Protein AF-A0A2A2RDI1-F1 (afdb_monomer_lite)

Structure (mmCIF, N/CA/C/O backbone):
data_AF-A0A2A2RDI1-F1
#
_entry.id   AF-A0A2A2RDI1-F1
#
loop_
_atom_site.group_PDB
_atom_site.id
_atom_site.type_symbol
_atom_site.label_atom_id
_atom_site.label_alt_id
_atom_site.label_comp_id
_atom_site.label_asym_id
_atom_site.label_entity_id
_atom_site.label_seq_id
_atom_site.pdbx_PDB_ins_code
_atom_site.Cartn_x
_atom_site.Cartn_y
_atom_site.Cartn_z
_atom_site.occupancy
_atom_site.B_iso_or_equiv
_atom_site.auth_seq_id
_atom_site.auth_comp_id
_atom_site.auth_asym_id
_atom_site.auth_atom_id
_atom_site.pdbx_PDB_model_num
ATOM 1 N N . MET A 1 1 ? -6.981 -29.129 12.920 1.00 39.50 1 MET A N 1
ATOM 2 C CA . MET A 1 1 ? -6.280 -27.834 13.033 1.00 39.50 1 MET A CA 1
ATOM 3 C C . MET A 1 1 ? -7.310 -26.750 12.745 1.00 39.50 1 MET A C 1
ATOM 5 O O . MET A 1 1 ? -7.801 -26.690 11.628 1.00 39.50 1 MET A O 1
ATOM 9 N N . LYS A 1 2 ? -7.787 -26.026 13.765 1.00 34.78 2 LYS A N 1
ATOM 10 C CA . LYS A 1 2 ? -8.790 -24.966 13.577 1.00 34.78 2 LYS A CA 1
ATOM 11 C C . LYS A 1 2 ? -8.033 -23.696 13.191 1.00 34.78 2 LYS A C 1
ATOM 13 O O . LYS A 1 2 ? -7.279 -23.192 14.014 1.00 34.78 2 LYS A O 1
ATOM 18 N N . PHE A 1 3 ? -8.190 -23.223 11.958 1.00 41.62 3 PHE A N 1
ATOM 19 C CA . PHE A 1 3 ? -7.734 -21.889 11.576 1.00 41.62 3 PHE A CA 1
ATOM 20 C C . PHE A 1 3 ? -8.636 -20.877 12.288 1.00 41.62 3 PHE A C 1
ATOM 22 O O . PHE A 1 3 ? -9.758 -20.625 11.859 1.00 41.62 3 PHE A O 1
ATOM 29 N N . THR A 1 4 ? -8.183 -20.323 13.409 1.00 50.72 4 THR A N 1
ATOM 30 C CA . THR A 1 4 ? -8.629 -18.985 13.803 1.00 50.72 4 THR A CA 1
ATOM 31 C C . THR A 1 4 ? -8.219 -18.045 12.671 1.00 50.72 4 THR A C 1
ATOM 33 O O . THR A 1 4 ? -7.062 -18.116 12.246 1.00 50.72 4 THR A O 1
ATOM 36 N N . PRO A 1 5 ? -9.109 -17.195 12.129 1.00 56.25 5 PRO A N 1
ATOM 37 C CA . PRO A 1 5 ? -8.664 -16.214 11.156 1.00 56.25 5 PRO A CA 1
ATOM 38 C C . PRO A 1 5 ? -7.673 -15.308 11.888 1.00 56.25 5 PRO A C 1
ATOM 40 O O . PRO A 1 5 ? -8.031 -14.640 12.853 1.00 56.25 5 PRO A O 1
ATOM 43 N N . ALA A 1 6 ? -6.400 -15.355 11.499 1.00 75.69 6 ALA A N 1
ATOM 44 C CA . ALA A 1 6 ? -5.343 -14.624 12.196 1.00 75.69 6 ALA A CA 1
ATOM 45 C C . ALA A 1 6 ? -5.530 -13.090 12.112 1.00 75.69 6 ALA A C 1
ATOM 47 O O . ALA A 1 6 ? -4.921 -12.353 12.884 1.00 75.69 6 ALA A O 1
ATOM 48 N N . PHE A 1 7 ? -6.414 -12.627 11.220 1.00 84.50 7 PHE A N 1
ATOM 49 C CA . PHE A 1 7 ? -6.669 -11.229 10.885 1.00 84.50 7 PHE A CA 1
ATOM 50 C C . PHE A 1 7 ? -8.167 -11.005 10.684 1.00 84.50 7 PHE A C 1
ATOM 52 O O . PHE A 1 7 ? -8.851 -11.896 10.169 1.00 84.50 7 PHE A O 1
ATOM 59 N N . ASP A 1 8 ? -8.656 -9.824 11.046 1.00 92.69 8 ASP A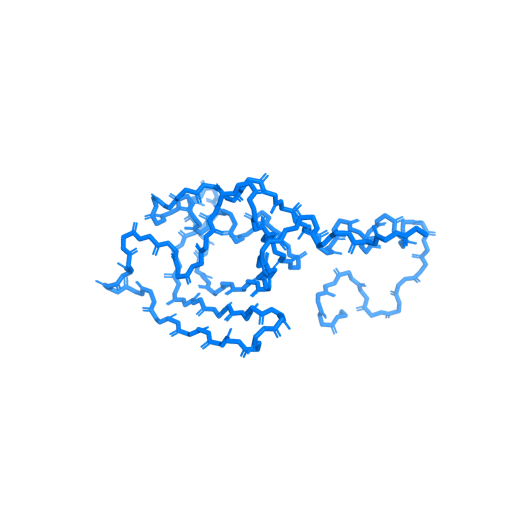 N 1
ATOM 60 C CA . ASP A 1 8 ? -10.063 -9.426 10.969 1.00 92.69 8 ASP A CA 1
ATOM 61 C C . ASP A 1 8 ? -10.444 -9.044 9.533 1.00 92.69 8 ASP A C 1
ATOM 63 O O . ASP A 1 8 ? -11.463 -9.519 9.035 1.00 92.69 8 ASP A O 1
ATOM 67 N N . GLU A 1 9 ? -9.567 -8.336 8.817 1.00 95.38 9 GLU A N 1
ATOM 68 C CA . GLU A 1 9 ? -9.807 -7.844 7.450 1.00 95.38 9 GLU A CA 1
ATOM 69 C C . GLU A 1 9 ? -8.591 -8.071 6.535 1.00 95.38 9 GLU A C 1
ATOM 71 O O . GLU A 1 9 ? -7.441 -8.041 6.988 1.00 95.38 9 GLU A O 1
ATOM 76 N N . VAL A 1 10 ? -8.835 -8.291 5.240 1.00 97.12 10 VAL A N 1
ATOM 77 C CA . VAL A 1 10 ? -7.782 -8.395 4.212 1.00 97.12 10 VAL A CA 1
ATOM 78 C C . VAL A 1 10 ? -8.129 -7.471 3.056 1.00 97.12 10 VAL A C 1
ATOM 80 O O . VAL A 1 10 ? -9.141 -7.677 2.392 1.00 97.12 10 VAL A O 1
ATOM 83 N N . TRP A 1 11 ? -7.282 -6.477 2.808 1.00 98.31 11 TRP A N 1
ATOM 84 C CA . TRP A 1 11 ? -7.530 -5.425 1.829 1.00 98.31 11 TRP A CA 1
ATOM 85 C C . TRP A 1 11 ? -6.614 -5.551 0.627 1.00 98.31 11 TRP A C 1
ATOM 87 O O . TRP A 1 11 ? -5.399 -5.500 0.788 1.00 98.31 11 TRP A O 1
ATOM 97 N N . LEU A 1 12 ? -7.194 -5.669 -0.566 1.00 98.44 12 LEU A N 1
ATOM 98 C CA . LEU A 1 12 ? -6.483 -5.453 -1.825 1.00 98.44 12 LEU A CA 1
ATOM 99 C C . LEU A 1 12 ? -6.531 -3.972 -2.122 1.00 98.44 12 LEU A C 1
ATOM 101 O O . LEU A 1 12 ? -7.622 -3.404 -2.152 1.00 98.44 12 LEU A O 1
ATOM 105 N N . VAL A 1 13 ? -5.371 -3.370 -2.322 1.00 98.62 13 VAL A N 1
ATOM 106 C CA . VAL A 1 13 ? -5.231 -1.929 -2.459 1.00 98.62 13 VAL A CA 1
ATOM 107 C C . VAL A 1 13 ? -4.425 -1.607 -3.702 1.00 98.62 13 VAL A C 1
ATOM 109 O O . VAL A 1 13 ? -3.387 -2.217 -3.946 1.00 98.62 13 VAL A O 1
ATOM 112 N N . ASP A 1 14 ? -4.918 -0.629 -4.451 1.00 98.12 14 ASP A N 1
ATOM 113 C CA . ASP A 1 14 ? -4.292 -0.107 -5.653 1.00 98.12 14 ASP A CA 1
ATOM 114 C C . ASP A 1 14 ? -4.467 1.418 -5.703 1.00 98.12 14 ASP A C 1
ATOM 116 O O . ASP A 1 14 ? -5.541 1.945 -5.383 1.00 98.12 14 ASP A O 1
ATOM 120 N N . PHE A 1 15 ? -3.398 2.126 -6.059 1.00 97.81 15 PHE A N 1
ATOM 121 C CA . PHE A 1 15 ? -3.385 3.580 -6.205 1.00 97.81 15 PHE A CA 1
ATOM 122 C C . PHE A 1 15 ? -2.958 3.954 -7.615 1.00 97.81 15 PHE A C 1
ATOM 124 O O . PHE A 1 15 ? -2.011 3.390 -8.149 1.00 97.81 15 PHE A O 1
ATOM 131 N N . GLU A 1 16 ? -3.551 5.022 -8.136 1.00 97.06 16 GLU A N 1
ATOM 132 C CA . GLU A 1 16 ? -3.017 5.716 -9.306 1.00 97.06 16 GLU A CA 1
ATOM 133 C C . GLU A 1 16 ? -2.403 7.038 -8.872 1.00 97.06 16 GLU A C 1
ATOM 135 O O . GLU A 1 16 ? -2.967 7.761 -8.043 1.00 97.06 16 GLU A O 1
ATOM 140 N N . PHE A 1 17 ? -1.241 7.373 -9.426 1.00 96.06 17 PHE A N 1
ATOM 141 C CA . PHE A 1 17 ? -0.469 8.539 -9.013 1.00 96.06 17 PHE A CA 1
ATOM 142 C C . PHE A 1 17 ? 0.461 9.038 -10.120 1.00 96.06 17 PHE A C 1
ATOM 144 O O . PHE A 1 17 ? 0.834 8.309 -11.036 1.00 96.06 17 PHE A O 1
ATOM 151 N N . HIS A 1 18 ? 0.896 10.290 -9.994 1.00 94.81 18 HIS A N 1
ATOM 152 C CA . HIS A 1 18 ? 2.036 10.806 -10.751 1.00 94.81 18 HIS A CA 1
ATOM 153 C C . HIS A 1 18 ? 3.299 10.716 -9.895 1.00 94.81 18 HIS A C 1
ATOM 155 O O . HIS A 1 18 ? 3.251 11.013 -8.703 1.00 94.81 18 HIS A O 1
ATOM 161 N N . SER A 1 19 ? 4.441 10.359 -10.484 1.00 92.06 19 SER A N 1
ATOM 162 C CA . SER A 1 19 ? 5.726 10.359 -9.777 1.00 92.06 19 SER A CA 1
ATOM 163 C C . SER A 1 19 ? 6.794 11.059 -10.604 1.00 92.06 19 SER A C 1
ATOM 165 O O . SER A 1 19 ? 7.163 10.596 -11.683 1.00 92.06 19 SER A O 1
ATOM 167 N N . THR A 1 20 ? 7.325 12.156 -10.072 1.00 91.38 20 THR A N 1
ATOM 168 C CA . THR A 1 20 ? 8.549 12.778 -10.591 1.00 91.38 20 THR A CA 1
ATOM 169 C C . THR A 1 20 ? 9.758 12.020 -10.029 1.00 91.38 20 THR A C 1
ATOM 171 O O . THR A 1 20 ? 9.712 11.604 -8.868 1.00 91.38 20 THR A O 1
ATOM 174 N N . PRO A 1 21 ? 10.841 11.801 -10.800 1.00 90.44 21 PRO A N 1
ATOM 175 C CA . PRO A 1 21 ? 12.017 11.091 -10.300 1.00 90.44 21 PRO A CA 1
ATOM 176 C C . PRO A 1 21 ? 12.576 11.709 -9.012 1.00 90.44 21 PRO A C 1
ATOM 178 O O . PRO A 1 21 ? 12.882 12.897 -8.978 1.00 90.44 21 PRO A O 1
ATOM 181 N N . GLY A 1 22 ? 12.727 10.889 -7.969 1.00 88.50 22 GLY A N 1
ATOM 182 C CA . GLY A 1 22 ? 13.265 11.303 -6.667 1.00 88.50 22 GLY A CA 1
ATOM 183 C C . GLY A 1 22 ? 12.255 11.949 -5.713 1.00 88.50 22 GLY A C 1
ATOM 184 O O . GLY A 1 22 ? 12.566 12.098 -4.534 1.00 88.50 22 GLY A O 1
ATOM 185 N N . GLU A 1 23 ? 11.050 12.271 -6.181 1.00 91.00 23 GLU A N 1
ATOM 186 C CA . GLU A 1 23 ? 9.997 12.884 -5.372 1.00 91.00 23 GLU A CA 1
ATOM 187 C C . GLU A 1 23 ? 9.015 11.842 -4.826 1.00 91.00 23 GLU A C 1
ATOM 189 O O . GLU A 1 23 ? 8.917 10.716 -5.322 1.00 91.00 23 GLU A O 1
ATOM 194 N N . ARG A 1 24 ? 8.250 12.226 -3.797 1.00 90.88 24 ARG A N 1
ATOM 195 C CA . ARG A 1 24 ? 7.094 11.427 -3.364 1.00 90.88 24 ARG A CA 1
ATOM 196 C C . ARG A 1 24 ? 6.026 11.417 -4.465 1.00 90.88 24 ARG A C 1
ATOM 198 O O . ARG A 1 24 ? 5.887 12.419 -5.172 1.00 90.88 24 ARG A O 1
ATOM 205 N N . PRO A 1 25 ? 5.247 10.330 -4.596 1.00 95.38 25 PRO A N 1
ATOM 206 C CA . PRO A 1 25 ? 4.147 10.304 -5.547 1.00 95.38 25 PRO A CA 1
ATOM 207 C C . PRO A 1 25 ? 3.093 11.354 -5.178 1.00 95.38 25 PRO A C 1
ATOM 209 O O . PRO A 1 25 ? 2.917 11.682 -4.006 1.00 95.38 25 PRO A O 1
ATOM 212 N N . ALA A 1 26 ? 2.378 11.853 -6.181 1.00 95.44 26 ALA A N 1
ATOM 213 C CA . ALA A 1 26 ? 1.174 12.660 -6.041 1.00 95.44 26 ALA A CA 1
ATOM 214 C C . ALA A 1 26 ? -0.049 11.766 -6.329 1.00 95.44 26 ALA A C 1
ATOM 216 O O . ALA A 1 26 ? -0.348 11.525 -7.507 1.00 95.44 26 ALA A O 1
ATOM 217 N N . PRO A 1 27 ? -0.728 11.230 -5.293 1.00 96.56 27 PRO A N 1
ATOM 218 C CA . PRO A 1 27 ? -1.829 10.287 -5.472 1.00 96.56 27 PRO A CA 1
ATOM 219 C C . PRO A 1 27 ? -3.049 10.944 -6.116 1.00 96.56 27 PRO A C 1
ATOM 221 O O . PRO A 1 27 ? -3.475 12.022 -5.710 1.00 96.56 27 PRO A O 1
ATOM 224 N N . LEU A 1 28 ? -3.628 10.275 -7.109 1.00 96.75 28 LEU A N 1
ATOM 225 C CA . LEU A 1 28 ? -4.817 10.718 -7.836 1.00 96.75 28 LEU A CA 1
ATOM 226 C C . LEU A 1 28 ? -6.065 10.001 -7.356 1.00 96.75 28 LEU A C 1
ATOM 228 O O . LEU A 1 28 ? -7.086 10.640 -7.104 1.00 96.75 28 LEU A O 1
ATOM 232 N N . CYS A 1 29 ? -5.997 8.679 -7.234 1.00 97.06 29 CYS A N 1
ATOM 233 C CA . CYS A 1 29 ? -7.111 7.875 -6.769 1.00 97.06 29 CYS A CA 1
ATOM 234 C C . CYS A 1 29 ? -6.639 6.600 -6.069 1.00 97.06 29 CYS A C 1
ATOM 236 O O . CYS A 1 29 ? -5.470 6.225 -6.126 1.00 97.06 29 CYS A O 1
ATOM 238 N N . LEU A 1 30 ? -7.583 5.980 -5.372 1.00 97.81 30 LEU A N 1
ATOM 239 C CA . LEU A 1 30 ? -7.422 4.753 -4.611 1.00 97.81 30 LEU A CA 1
ATOM 240 C C . LEU A 1 30 ? -8.623 3.855 -4.868 1.00 97.81 30 LEU A C 1
ATOM 242 O O . LEU A 1 30 ? -9.772 4.297 -4.741 1.00 97.81 30 LEU A O 1
ATOM 246 N N . VAL A 1 31 ? -8.358 2.583 -5.131 1.00 98.25 31 VAL A N 1
ATOM 247 C CA . VAL A 1 31 ? -9.359 1.521 -5.102 1.00 98.25 31 VAL A CA 1
ATOM 248 C C . VAL A 1 31 ? -8.931 0.489 -4.069 1.00 98.25 31 VAL A C 1
ATOM 250 O O . VAL A 1 31 ? -7.787 0.045 -4.056 1.00 98.25 31 VAL A O 1
ATOM 253 N N . ALA A 1 32 ? -9.853 0.115 -3.184 1.00 98.31 32 ALA A N 1
ATOM 254 C CA . ALA A 1 32 ? -9.587 -0.886 -2.164 1.00 98.31 32 ALA A CA 1
ATOM 255 C C . ALA A 1 32 ? -10.764 -1.853 -2.008 1.00 98.31 32 ALA A C 1
ATOM 257 O O . ALA A 1 32 ? -11.916 -1.422 -1.944 1.00 98.31 32 ALA A O 1
ATOM 258 N N . VAL A 1 33 ? -10.480 -3.152 -1.926 1.00 98.56 33 VAL A N 1
ATOM 259 C CA . VAL A 1 33 ? -11.482 -4.209 -1.720 1.00 98.56 33 VAL A CA 1
ATOM 260 C C . VAL A 1 33 ? -11.135 -5.006 -0.475 1.00 98.56 33 VAL A C 1
ATOM 262 O O . VAL A 1 33 ? -10.041 -5.557 -0.386 1.00 98.56 33 VAL A O 1
ATOM 265 N N . GLU A 1 34 ? -12.072 -5.116 0.462 1.00 97.94 34 GLU A N 1
ATOM 266 C CA . GLU A 1 34 ? -11.962 -6.055 1.577 1.00 97.94 34 GLU A CA 1
ATOM 267 C C . GLU A 1 34 ? -12.458 -7.432 1.124 1.00 97.94 34 GLU A C 1
ATOM 269 O O . GLU A 1 34 ? -13.611 -7.581 0.724 1.00 97.94 34 GLU A O 1
ATOM 274 N N . LEU A 1 35 ? -11.590 -8.444 1.152 1.00 96.06 35 LEU A N 1
ATOM 275 C CA . LEU A 1 35 ? -11.862 -9.744 0.533 1.00 96.06 35 LEU A CA 1
ATOM 276 C C . LEU A 1 35 ? -13.005 -10.532 1.170 1.00 96.06 35 LEU A C 1
ATOM 278 O O . LEU A 1 35 ? -13.635 -11.330 0.484 1.00 96.06 35 LEU A O 1
ATOM 282 N N . LYS A 1 36 ? -13.230 -10.400 2.480 1.00 92.50 36 LYS A N 1
ATOM 283 C CA . LYS A 1 36 ? -14.192 -11.258 3.187 1.00 92.50 36 LYS A CA 1
ATOM 284 C C . LYS A 1 36 ? -15.623 -10.765 3.029 1.00 92.50 36 LYS A C 1
ATOM 286 O O . LYS A 1 36 ? -16.545 -11.565 2.928 1.00 92.50 36 LYS A O 1
ATOM 291 N N . SER A 1 37 ? -15.793 -9.452 3.079 1.00 95.12 37 SER A N 1
ATOM 292 C CA . SER A 1 37 ? -17.069 -8.745 2.997 1.00 95.12 37 SER A CA 1
ATOM 293 C C . SER A 1 37 ? -17.369 -8.223 1.597 1.00 95.12 37 SER A C 1
ATOM 295 O O . SER A 1 37 ? -18.464 -7.715 1.374 1.00 95.12 37 SER A O 1
ATOM 297 N N . GLU A 1 38 ? -16.398 -8.301 0.682 1.00 96.38 38 GLU A N 1
ATOM 298 C CA . GLU A 1 38 ? -16.455 -7.737 -0.672 1.00 96.38 38 GLU A CA 1
ATOM 299 C C . GLU A 1 38 ? -16.699 -6.219 -0.680 1.00 96.38 38 GLU A C 1
ATOM 301 O O . GLU A 1 38 ? -17.109 -5.630 -1.686 1.00 96.38 38 GLU A O 1
ATOM 306 N N . ARG A 1 39 ? -16.432 -5.546 0.448 1.00 98.00 39 ARG A N 1
ATOM 307 C CA . ARG A 1 39 ? -16.601 -4.101 0.557 1.00 98.00 39 ARG A CA 1
ATOM 308 C C . ARG A 1 39 ? -15.602 -3.406 -0.353 1.00 98.00 39 ARG A C 1
ATOM 310 O O . ARG A 1 39 ? -14.395 -3.510 -0.158 1.00 98.00 39 ARG A O 1
ATOM 317 N N . LEU A 1 40 ? -16.131 -2.637 -1.294 1.00 98.31 40 LEU A N 1
ATOM 318 C CA . LEU A 1 40 ? -15.362 -1.910 -2.291 1.00 98.31 40 LEU A CA 1
ATOM 319 C C . LEU A 1 40 ? -15.397 -0.412 -2.014 1.00 98.31 40 LEU A C 1
ATOM 321 O O . LEU A 1 40 ? -16.458 0.208 -1.947 1.00 98.31 40 LEU A O 1
ATOM 325 N N . VAL A 1 41 ? -14.212 0.163 -1.896 1.00 97.69 41 VAL A N 1
ATOM 326 C CA . VAL A 1 41 ? -13.981 1.585 -1.707 1.00 97.69 41 VAL A CA 1
ATOM 327 C C . VAL A 1 41 ? -13.306 2.146 -2.950 1.00 97.69 41 VAL A C 1
ATOM 329 O O . VAL A 1 41 ? -12.387 1.543 -3.502 1.00 97.69 41 VAL A O 1
ATOM 332 N N . ARG A 1 42 ? -13.765 3.320 -3.384 1.00 97.25 42 ARG A N 1
ATOM 333 C CA . ARG A 1 42 ? -13.153 4.100 -4.459 1.00 97.25 42 ARG A CA 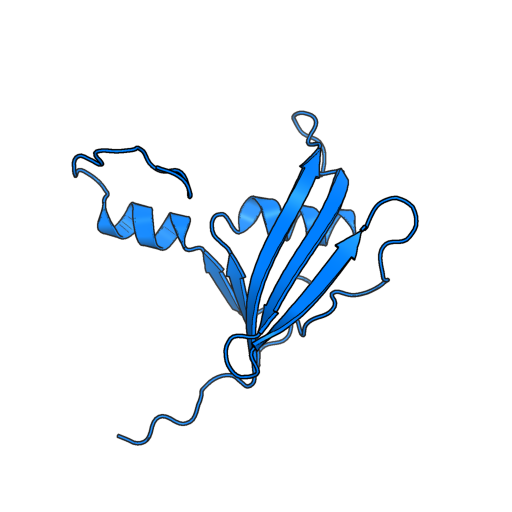1
ATOM 334 C C . ARG A 1 42 ? -13.068 5.550 -4.014 1.00 97.25 42 ARG A C 1
ATOM 336 O O . ARG A 1 42 ? -14.095 6.137 -3.679 1.00 97.25 42 ARG A O 1
ATOM 343 N N . HIS A 1 43 ? -11.871 6.120 -4.028 1.00 95.56 43 HIS A N 1
ATOM 344 C CA . HIS A 1 43 ? -11.646 7.520 -3.690 1.00 95.56 43 HIS A CA 1
ATOM 345 C C . HIS A 1 43 ? -10.882 8.228 -4.795 1.00 95.56 43 HIS A C 1
ATOM 347 O O . HIS A 1 43 ? -9.844 7.752 -5.239 1.00 95.56 43 HIS A O 1
ATOM 353 N N . TRP A 1 44 ? -11.376 9.399 -5.186 1.00 95.94 44 TRP A N 1
ATOM 354 C CA . TRP A 1 44 ? -10.567 10.401 -5.866 1.00 95.94 44 TRP A CA 1
ATOM 355 C C . TRP A 1 44 ? -9.858 11.228 -4.794 1.00 95.94 44 TRP A C 1
ATOM 357 O O . TRP A 1 44 ? -10.516 11.769 -3.908 1.00 95.94 44 TRP A O 1
ATOM 367 N N . LEU A 1 45 ? -8.530 11.265 -4.829 1.00 93.50 45 LEU A N 1
ATOM 368 C CA . LEU A 1 45 ? -7.698 11.792 -3.749 1.00 93.50 45 LEU A CA 1
ATOM 369 C C . LEU A 1 45 ? -7.241 13.234 -3.972 1.00 93.50 45 LEU A C 1
ATOM 371 O O . LEU A 1 45 ? -6.952 13.879 -2.977 1.00 93.50 45 LEU A O 1
ATOM 375 N N . GLY A 1 46 ? -7.251 13.737 -5.217 1.00 80.19 46 GLY A N 1
ATOM 376 C CA . GLY A 1 46 ? -6.742 15.058 -5.642 1.00 80.19 46 GLY A CA 1
ATOM 377 C C . GLY A 1 46 ? -6.800 16.185 -4.595 1.00 80.19 46 GLY A C 1
ATOM 378 O O . GLY A 1 46 ? -5.929 16.282 -3.738 1.00 80.19 46 GLY A O 1
ATOM 379 N N . ASP A 1 47 ? -7.807 17.059 -4.655 1.00 77.88 47 ASP A N 1
ATOM 380 C CA . ASP A 1 47 ? -7.873 18.231 -3.758 1.00 77.88 47 ASP A CA 1
ATOM 381 C C . ASP A 1 47 ? -8.458 17.919 -2.365 1.00 77.88 47 ASP A C 1
ATOM 383 O O . ASP A 1 47 ? -8.565 18.803 -1.516 1.00 77.88 47 ASP A O 1
ATOM 387 N N . SER A 1 48 ? -8.901 16.680 -2.119 1.00 84.06 48 SER A N 1
ATOM 388 C CA . SER A 1 48 ? -9.637 16.326 -0.894 1.00 84.06 48 SER A CA 1
ATOM 389 C C . SER A 1 48 ? -9.402 14.884 -0.441 1.00 84.06 48 SER A C 1
ATOM 391 O O . SER A 1 48 ? -10.336 14.107 -0.234 1.00 84.06 48 SER A O 1
ATOM 393 N N . ALA A 1 49 ? -8.136 14.512 -0.260 1.00 90.56 49 ALA A N 1
ATOM 394 C CA . ALA A 1 49 ? -7.800 13.229 0.341 1.00 90.56 49 ALA A CA 1
ATOM 395 C C . ALA A 1 49 ? -8.319 13.139 1.794 1.00 90.56 49 ALA A C 1
ATOM 397 O O . ALA A 1 49 ? -8.213 14.108 2.554 1.00 90.56 49 ALA A O 1
ATOM 398 N N . PRO A 1 50 ? -8.855 11.981 2.225 1.00 93.06 50 PRO A N 1
ATOM 399 C CA . PRO A 1 50 ? -9.214 11.781 3.620 1.00 93.06 50 PRO A CA 1
ATOM 400 C C . PRO A 1 50 ? -7.962 11.787 4.507 1.00 93.06 50 PRO A C 1
ATOM 402 O O . PRO A 1 50 ? -6.874 11.399 4.086 1.00 93.06 50 PRO A O 1
ATOM 405 N N . ALA A 1 51 ? -8.122 12.190 5.769 1.00 94.38 51 ALA A N 1
ATOM 406 C CA . ALA A 1 51 ? -7.015 12.270 6.729 1.00 94.38 51 ALA A CA 1
ATOM 407 C C . ALA A 1 51 ? -6.434 10.896 7.128 1.00 94.38 51 ALA A C 1
ATOM 409 O O . ALA A 1 51 ? -5.373 10.825 7.744 1.00 94.38 51 ALA A O 1
ATOM 410 N N . ALA A 1 52 ? -7.136 9.810 6.809 1.00 96.19 52 ALA A N 1
ATOM 411 C CA . ALA A 1 52 ? -6.751 8.439 7.110 1.00 96.19 52 ALA A CA 1
ATOM 412 C C . ALA A 1 52 ? -7.197 7.506 5.971 1.00 96.19 52 ALA A C 1
ATOM 414 O O . ALA A 1 52 ? -8.158 7.834 5.264 1.00 96.19 52 ALA A O 1
ATOM 415 N N . PRO A 1 53 ? -6.546 6.339 5.807 1.00 97.25 53 PRO A N 1
ATOM 416 C CA . PRO A 1 53 ? -6.970 5.350 4.827 1.00 97.25 53 PRO A CA 1
ATOM 417 C C . PRO A 1 53 ? -8.392 4.852 5.127 1.00 97.25 53 PRO A C 1
ATOM 419 O O . PRO A 1 53 ? -8.776 4.746 6.295 1.00 97.25 53 PRO A O 1
ATOM 422 N N . PRO A 1 54 ? -9.167 4.459 4.102 1.00 96.12 54 PRO A N 1
ATOM 423 C CA . PRO A 1 54 ? -10.515 3.911 4.273 1.00 96.12 54 PRO A CA 1
ATOM 424 C C . PRO A 1 54 ? -10.528 2.453 4.781 1.00 96.12 54 PRO A C 1
ATOM 426 O O . PRO A 1 54 ? -11.551 1.770 4.720 1.00 96.12 54 PRO A O 1
ATOM 429 N N . TYR A 1 55 ? -9.385 1.968 5.263 1.00 96.94 55 TYR A N 1
ATOM 430 C CA . TYR A 1 55 ? -9.156 0.628 5.783 1.00 96.94 55 TYR A CA 1
ATOM 431 C C . TYR A 1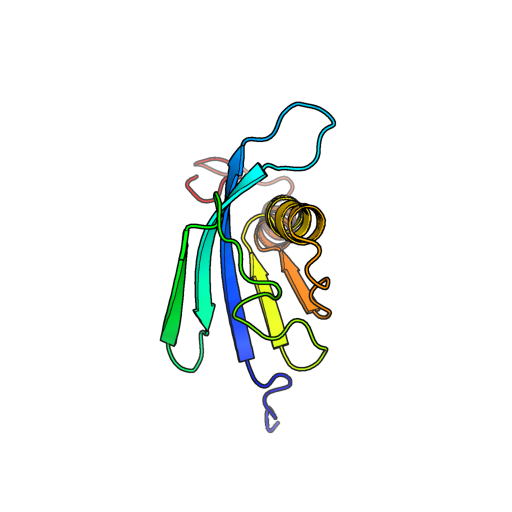 55 ? -8.200 0.681 6.984 1.00 96.94 55 TYR A C 1
ATOM 433 O O . TYR A 1 55 ? -7.371 1.591 7.087 1.00 96.94 55 TYR A O 1
ATOM 441 N N . PRO A 1 56 ? -8.280 -0.287 7.910 1.00 96.56 56 PRO A N 1
ATOM 442 C CA . PRO A 1 56 ? -7.356 -0.377 9.032 1.00 96.56 56 PRO A CA 1
ATOM 443 C C . PRO A 1 56 ? -5.919 -0.654 8.569 1.00 96.56 56 PRO A C 1
ATOM 445 O O . PRO A 1 56 ? -5.668 -1.551 7.766 1.00 96.56 56 PRO A O 1
ATOM 448 N N . ALA A 1 57 ? -4.958 0.062 9.155 1.00 96.12 57 ALA A N 1
ATOM 449 C CA . ALA A 1 57 ? -3.515 -0.132 8.954 1.00 96.12 57 ALA A CA 1
ATOM 450 C C . ALA A 1 57 ? -2.832 -0.866 10.136 1.00 96.12 57 ALA A C 1
ATOM 452 O O . ALA A 1 57 ? -1.606 -0.910 10.240 1.00 96.12 57 ALA A O 1
ATOM 453 N N . GLY A 1 58 ? -3.620 -1.412 11.067 1.00 95.62 58 GLY A N 1
ATOM 454 C CA . GLY A 1 58 ? -3.133 -2.030 12.303 1.00 95.62 58 GLY A CA 1
ATOM 455 C C . GLY A 1 58 ? -2.741 -3.511 12.173 1.00 95.62 58 GLY A C 1
ATOM 456 O O . GLY A 1 58 ? -2.882 -4.116 11.114 1.00 95.62 58 GLY A O 1
ATOM 457 N N . PRO A 1 59 ? -2.313 -4.152 13.277 1.00 94.62 59 PRO A N 1
ATOM 458 C CA . PRO A 1 59 ? -1.821 -5.537 13.282 1.00 94.62 59 PRO A CA 1
ATOM 459 C C . PRO A 1 59 ? -2.894 -6.599 13.001 1.00 94.62 59 PRO A C 1
ATOM 461 O O . PRO A 1 59 ? -2.565 -7.769 12.823 1.00 94.62 59 PRO A O 1
ATOM 464 N N . LYS A 1 60 ? -4.175 -6.216 12.992 1.00 94.69 60 LYS A N 1
ATOM 465 C CA . LYS A 1 60 ? -5.313 -7.110 12.750 1.00 94.69 60 LYS A CA 1
ATOM 466 C C . LYS A 1 60 ? -5.804 -7.102 11.304 1.00 94.69 60 LYS A C 1
ATOM 468 O O . LYS A 1 60 ? -6.744 -7.827 11.002 1.00 94.69 60 LYS A O 1
ATOM 473 N N . SER A 1 61 ? -5.170 -6.345 10.413 1.00 95.31 61 SER A N 1
ATOM 474 C CA . SER A 1 61 ? -5.497 -6.322 8.988 1.00 95.31 61 SER A CA 1
ATOM 475 C C . SER A 1 61 ? -4.283 -6.628 8.120 1.00 95.31 61 SER A C 1
ATOM 477 O O . SER A 1 61 ? -3.142 -6.386 8.520 1.00 95.31 61 SER A O 1
ATOM 479 N N . TRP A 1 62 ? -4.542 -7.169 6.930 1.00 96.50 62 TRP A N 1
ATOM 480 C CA . TRP A 1 62 ? -3.556 -7.246 5.854 1.00 96.50 62 TRP A CA 1
ATOM 481 C C . TRP A 1 62 ? -3.795 -6.166 4.822 1.00 96.50 62 TRP A C 1
ATOM 483 O O . TRP A 1 62 ? -4.922 -5.970 4.370 1.00 96.50 62 TRP A O 1
ATOM 493 N N . PHE A 1 63 ? -2.700 -5.546 4.412 1.00 98.31 63 PHE A N 1
ATOM 494 C CA . PHE A 1 63 ? -2.609 -4.731 3.220 1.00 98.31 63 PHE A CA 1
ATOM 495 C C . PHE A 1 63 ? -1.949 -5.559 2.121 1.00 98.31 63 PHE A C 1
ATOM 497 O O . PHE A 1 63 ? -0.809 -5.995 2.273 1.00 98.31 63 PHE A O 1
ATOM 504 N N . VAL A 1 64 ? -2.673 -5.808 1.039 1.00 98.38 64 VAL A N 1
ATOM 505 C CA . VAL A 1 64 ? -2.232 -6.608 -0.102 1.00 98.38 64 VAL A CA 1
ATOM 506 C C . VAL A 1 64 ? -2.171 -5.703 -1.321 1.00 98.38 64 VAL A C 1
ATOM 508 O O . VAL A 1 64 ? -3.158 -5.053 -1.653 1.00 98.38 64 VAL A O 1
ATOM 511 N N . ALA A 1 65 ? -1.033 -5.684 -2.001 1.00 98.31 65 ALA A N 1
ATOM 512 C CA . ALA A 1 65 ? -0.830 -4.896 -3.211 1.00 98.31 65 ALA A CA 1
ATOM 513 C C . ALA A 1 65 ? 0.007 -5.686 -4.220 1.00 98.31 65 ALA A C 1
ATOM 515 O O . ALA A 1 65 ? 0.722 -6.620 -3.839 1.00 98.31 65 ALA A O 1
ATOM 516 N N . PHE A 1 66 ? -0.073 -5.334 -5.507 1.00 97.06 66 PHE A N 1
ATOM 517 C CA . PHE A 1 66 ? 0.807 -5.967 -6.486 1.00 97.06 66 PHE A CA 1
ATOM 518 C C . PHE A 1 66 ? 2.241 -5.488 -6.305 1.00 97.06 66 PHE A C 1
ATOM 520 O O . PHE A 1 66 ? 3.119 -6.328 -6.179 1.00 97.06 66 PHE A O 1
ATOM 527 N N . TYR A 1 67 ? 2.478 -4.180 -6.216 1.00 96.94 67 TYR A N 1
ATOM 528 C CA . TYR A 1 67 ? 3.810 -3.626 -5.996 1.00 96.94 67 TYR A CA 1
ATOM 529 C C . TYR A 1 67 ? 3.776 -2.654 -4.817 1.00 96.94 67 TYR A C 1
ATOM 531 O O . TYR A 1 67 ? 3.785 -1.435 -4.974 1.00 96.94 67 TYR A O 1
ATOM 539 N N . ALA A 1 68 ? 3.791 -3.212 -3.605 1.00 97.94 68 ALA A N 1
ATOM 540 C CA . ALA A 1 68 ? 3.542 -2.477 -2.372 1.00 97.94 68 ALA A CA 1
ATOM 541 C C . ALA A 1 68 ? 4.379 -1.192 -2.202 1.00 97.94 68 ALA A C 1
ATOM 5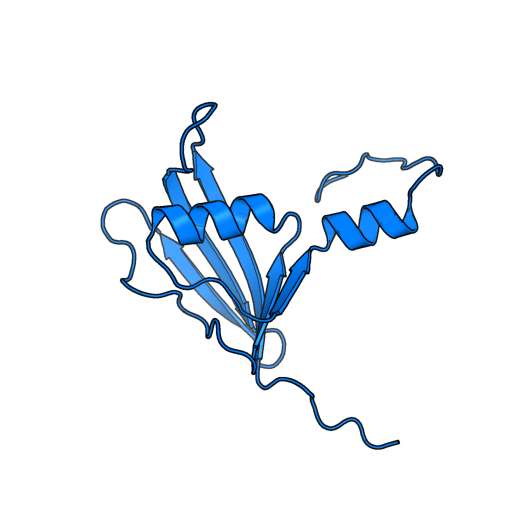43 O O . ALA A 1 68 ? 3.831 -0.226 -1.673 1.00 97.94 68 ALA A O 1
ATOM 544 N N . PRO A 1 69 ? 5.657 -1.095 -2.635 1.00 96.25 69 PRO A N 1
ATOM 545 C CA . PRO A 1 69 ? 6.407 0.155 -2.546 1.00 96.25 69 PRO A CA 1
ATOM 546 C C . PRO A 1 69 ? 5.714 1.369 -3.180 1.00 96.25 69 PRO A C 1
ATOM 548 O O . PRO A 1 69 ? 5.826 2.468 -2.635 1.00 96.25 69 PRO A O 1
ATOM 551 N N . ALA A 1 70 ? 5.001 1.195 -4.295 1.00 95.88 70 ALA A N 1
ATOM 552 C CA . ALA A 1 70 ? 4.298 2.295 -4.951 1.00 95.88 70 ALA A CA 1
ATOM 553 C C . ALA A 1 70 ? 3.113 2.799 -4.094 1.00 95.88 70 ALA A C 1
ATOM 555 O O . ALA A 1 70 ? 2.943 4.004 -3.877 1.00 95.88 70 ALA A O 1
ATOM 556 N N . GLU A 1 71 ? 2.392 1.878 -3.466 1.00 97.56 71 GLU A N 1
ATOM 557 C CA . GLU A 1 71 ? 1.171 2.162 -2.720 1.00 97.56 71 GLU A CA 1
ATOM 558 C C . GLU A 1 71 ? 1.525 2.725 -1.332 1.00 97.56 71 GLU A C 1
ATOM 560 O O . GLU A 1 71 ? 0.913 3.672 -0.833 1.00 97.56 71 GLU A O 1
ATOM 565 N N . LEU A 1 72 ? 2.598 2.209 -0.729 1.00 97.75 72 LEU A N 1
ATOM 566 C CA . LEU A 1 72 ? 3.186 2.741 0.501 1.00 97.75 72 LEU A CA 1
ATOM 567 C C . LEU A 1 72 ? 3.803 4.132 0.287 1.00 97.75 72 LEU A C 1
ATOM 569 O O . LEU A 1 72 ? 3.769 4.973 1.188 1.00 97.75 72 LEU A O 1
ATOM 573 N N . GLY A 1 73 ? 4.320 4.410 -0.913 1.00 96.88 73 GLY A N 1
ATOM 574 C CA . GLY A 1 73 ? 4.712 5.757 -1.324 1.00 96.88 73 GLY A CA 1
ATOM 575 C C . GLY A 1 73 ? 3.534 6.735 -1.271 1.00 96.88 73 GLY A C 1
ATOM 576 O O . GLY A 1 73 ? 3.685 7.857 -0.783 1.00 96.88 73 GLY A O 1
ATOM 577 N N . CYS A 1 74 ? 2.344 6.298 -1.690 1.00 97.31 74 CYS A N 1
ATOM 578 C CA . CYS A 1 74 ? 1.123 7.098 -1.592 1.00 97.31 74 CYS A CA 1
ATOM 579 C C . CYS A 1 74 ? 0.701 7.321 -0.134 1.00 97.31 74 CYS A C 1
ATOM 581 O O . CYS A 1 74 ? 0.355 8.445 0.230 1.00 97.31 74 CYS A O 1
ATOM 583 N N . HIS A 1 75 ? 0.819 6.310 0.735 1.00 97.50 75 HIS A N 1
ATOM 584 C CA . HIS A 1 75 ? 0.614 6.495 2.178 1.00 97.50 75 HIS A CA 1
ATOM 585 C C . HIS A 1 75 ? 1.537 7.585 2.754 1.00 97.50 75 HIS A C 1
ATOM 587 O O . HIS A 1 75 ? 1.066 8.464 3.478 1.00 97.50 75 HIS A O 1
ATOM 593 N N . LEU A 1 76 ? 2.829 7.585 2.392 1.00 96.12 76 LEU A N 1
ATOM 594 C CA . LEU A 1 76 ? 3.780 8.631 2.804 1.00 96.12 76 LEU A CA 1
ATOM 595 C C . LEU A 1 76 ? 3.379 10.022 2.310 1.00 96.12 76 LEU A C 1
ATOM 597 O O . LEU A 1 76 ? 3.509 10.993 3.056 1.00 96.12 76 LEU A O 1
ATOM 601 N N . ALA A 1 77 ? 2.935 10.130 1.057 1.00 95.75 77 ALA A N 1
ATOM 602 C CA . ALA A 1 77 ? 2.528 11.398 0.460 1.00 95.75 77 ALA A CA 1
ATOM 603 C C . ALA A 1 77 ? 1.289 11.994 1.148 1.00 95.75 77 ALA A C 1
ATOM 605 O O . ALA A 1 77 ? 1.222 13.204 1.346 1.00 95.75 77 ALA A O 1
ATOM 606 N N . LEU A 1 78 ? 0.348 11.141 1.563 1.00 96.00 78 LEU A N 1
ATOM 607 C CA . LEU A 1 78 ? -0.905 11.532 2.219 1.00 96.00 78 LEU A CA 1
ATOM 608 C C . LEU A 1 78 ? -0.777 11.697 3.741 1.00 96.00 78 LEU A C 1
ATOM 610 O O . LEU A 1 78 ? -1.737 12.094 4.399 1.00 96.00 78 LEU A O 1
ATOM 614 N N . GLY A 1 79 ? 0.383 11.372 4.322 1.00 96.44 79 GLY A N 1
ATOM 615 C CA . GLY A 1 79 ? 0.571 11.359 5.775 1.00 96.44 79 GLY A CA 1
ATOM 616 C C . GLY A 1 79 ? -0.213 10.247 6.483 1.00 96.44 79 GLY A C 1
ATOM 617 O O . GLY A 1 79 ? -0.491 10.349 7.677 1.00 96.44 79 GLY A O 1
ATOM 618 N N . TRP A 1 80 ? -0.587 9.191 5.761 1.00 97.62 80 TRP A N 1
ATOM 619 C CA . TRP A 1 80 ? -1.304 8.048 6.316 1.00 97.62 80 TRP A CA 1
ATOM 620 C C . TRP A 1 80 ? -0.365 7.114 7.091 1.00 97.62 80 TRP A C 1
ATOM 622 O O . TRP A 1 80 ? 0.823 7.014 6.771 1.00 97.62 80 TRP A O 1
ATOM 632 N N . PRO A 1 81 ? -0.878 6.381 8.097 1.00 97.50 81 PRO A N 1
ATOM 633 C CA . PRO A 1 81 ? -0.093 5.363 8.784 1.00 97.50 81 PRO A CA 1
ATOM 634 C C . PRO A 1 81 ? 0.341 4.253 7.821 1.00 97.50 81 PRO A C 1
ATOM 636 O O . PRO A 1 81 ? -0.402 3.870 6.911 1.00 97.50 81 PRO A O 1
ATOM 639 N N . PHE A 1 82 ? 1.526 3.692 8.060 1.00 97.06 82 PHE A N 1
ATOM 640 C CA . PHE A 1 82 ? 1.959 2.483 7.366 1.00 97.06 82 PHE A CA 1
ATOM 641 C C . PHE A 1 82 ? 1.129 1.283 7.824 1.00 97.06 82 PHE A C 1
ATOM 643 O O . PHE A 1 82 ? 0.924 1.120 9.031 1.00 97.06 82 PHE A O 1
ATOM 650 N N . PRO A 1 83 ? 0.684 0.420 6.897 1.00 97.62 83 PRO A N 1
ATOM 651 C CA . PRO A 1 83 ? 0.105 -0.859 7.263 1.00 97.62 83 PRO A CA 1
ATOM 652 C C . PRO A 1 83 ? 1.110 -1.717 8.032 1.00 97.62 83 PRO A C 1
ATOM 654 O O . PRO A 1 83 ? 2.278 -1.808 7.663 1.00 97.62 83 PRO A O 1
ATOM 657 N N . THR A 1 84 ? 0.644 -2.367 9.098 1.00 97.19 84 THR A N 1
ATOM 658 C CA . THR A 1 84 ? 1.500 -3.219 9.939 1.00 97.19 84 THR A CA 1
ATOM 659 C C . THR A 1 84 ? 1.860 -4.534 9.243 1.00 97.19 84 THR A C 1
ATOM 661 O O . THR A 1 84 ? 2.992 -4.997 9.357 1.00 97.19 84 THR A O 1
ATOM 664 N N . ASN A 1 85 ? 0.910 -5.132 8.516 1.00 97.06 85 ASN A N 1
ATOM 665 C CA . ASN A 1 85 ? 1.116 -6.374 7.772 1.00 97.06 85 ASN A CA 1
ATOM 666 C C . ASN A 1 85 ? 0.936 -6.101 6.276 1.00 97.06 85 ASN A C 1
ATOM 668 O O . ASN A 1 85 ? -0.166 -5.760 5.839 1.00 97.06 85 ASN A O 1
ATOM 672 N N . ILE A 1 86 ? 2.014 -6.246 5.509 1.00 98.00 86 ILE A N 1
ATOM 673 C CA . ILE A 1 86 ? 2.063 -5.943 4.076 1.00 98.00 86 ILE A CA 1
ATOM 674 C C . ILE A 1 86 ? 2.381 -7.228 3.317 1.00 98.00 86 ILE A C 1
ATOM 676 O O . ILE A 1 86 ? 3.374 -7.891 3.617 1.00 98.00 86 ILE A O 1
ATOM 680 N N . LEU A 1 87 ? 1.550 -7.564 2.333 1.00 97.75 87 LEU A N 1
ATOM 681 C CA . LEU A 1 87 ? 1.792 -8.630 1.368 1.00 97.75 87 LEU A CA 1
ATOM 682 C C . LEU A 1 87 ? 1.983 -8.013 -0.019 1.00 97.75 87 LEU A C 1
ATOM 684 O O . LEU A 1 87 ? 1.060 -7.421 -0.577 1.00 97.75 87 LEU A O 1
ATOM 688 N N . ASP A 1 88 ? 3.180 -8.183 -0.565 1.00 98.38 88 ASP A N 1
ATOM 689 C CA . ASP A 1 88 ? 3.564 -7.711 -1.893 1.00 98.38 88 ASP A CA 1
ATOM 690 C C . ASP A 1 88 ? 3.531 -8.886 -2.884 1.00 98.38 88 ASP A C 1
ATOM 692 O O . ASP A 1 88 ? 4.345 -9.813 -2.810 1.00 98.38 88 ASP A O 1
ATOM 696 N N . LEU A 1 89 ? 2.556 -8.879 -3.797 1.00 97.38 89 LEU A N 1
ATOM 697 C CA . LEU A 1 89 ? 2.351 -9.995 -4.725 1.00 97.38 89 LEU A CA 1
ATOM 698 C C . LEU A 1 89 ? 3.418 -10.055 -5.823 1.00 97.38 89 LEU A C 1
ATOM 700 O O . LEU A 1 89 ? 3.692 -11.142 -6.333 1.00 97.38 89 LEU A O 1
ATOM 704 N N . PHE A 1 90 ? 4.049 -8.935 -6.176 1.00 97.31 90 PHE A N 1
ATOM 705 C CA . PHE A 1 90 ? 5.184 -8.908 -7.091 1.00 97.31 90 PHE A CA 1
ATOM 706 C C . PHE A 1 90 ? 6.370 -9.646 -6.474 1.00 97.31 90 PHE A C 1
ATOM 708 O O . PHE A 1 90 ? 6.991 -10.467 -7.140 1.00 97.31 90 PHE A O 1
ATOM 715 N N . THR A 1 91 ? 6.644 -9.445 -5.190 1.00 97.62 91 THR A N 1
ATOM 716 C CA . THR A 1 91 ? 7.703 -10.148 -4.458 1.00 97.62 91 THR A CA 1
ATOM 717 C C . THR A 1 91 ? 7.456 -11.655 -4.455 1.00 97.62 91 THR A C 1
ATOM 719 O O . THR A 1 91 ? 8.351 -12.420 -4.818 1.00 97.62 91 THR A O 1
ATOM 722 N N . GLU A 1 92 ? 6.232 -12.091 -4.146 1.00 97.31 92 GLU A N 1
ATOM 723 C CA . GLU A 1 92 ? 5.849 -13.508 -4.207 1.00 97.31 92 GLU A CA 1
ATOM 724 C C . GLU A 1 92 ? 5.957 -14.080 -5.629 1.00 97.31 92 GLU A C 1
ATOM 726 O O . GLU A 1 92 ? 6.483 -15.179 -5.836 1.00 97.31 92 GLU A O 1
ATOM 731 N N . PHE A 1 93 ? 5.522 -13.318 -6.636 1.00 96.12 93 PHE A N 1
ATOM 732 C CA . PHE A 1 93 ? 5.654 -13.702 -8.037 1.00 96.12 93 PHE A CA 1
ATOM 733 C C . PHE A 1 93 ? 7.120 -13.876 -8.429 1.00 96.12 93 PHE A C 1
ATOM 735 O O . PHE A 1 93 ? 7.485 -14.912 -8.983 1.00 96.12 93 PHE A O 1
ATOM 742 N N . ARG A 1 94 ? 7.975 -12.899 -8.110 1.00 95.94 94 ARG A N 1
ATOM 743 C CA . ARG A 1 94 ? 9.409 -12.937 -8.409 1.00 95.94 94 ARG A CA 1
ATOM 744 C C . ARG A 1 94 ? 10.095 -14.079 -7.674 1.00 95.94 94 ARG A C 1
ATOM 746 O O . ARG A 1 94 ? 10.911 -14.753 -8.288 1.00 95.94 94 ARG A O 1
ATOM 753 N N . ASN A 1 95 ? 9.740 -14.352 -6.420 1.00 97.12 95 ASN A N 1
ATOM 754 C CA . ASN A 1 95 ? 10.251 -15.506 -5.680 1.00 97.12 95 ASN A CA 1
ATOM 755 C C . ASN A 1 95 ? 9.909 -16.827 -6.391 1.00 97.12 95 ASN A C 1
ATOM 757 O O . ASN A 1 95 ? 10.768 -17.690 -6.558 1.00 97.12 95 ASN A O 1
ATOM 761 N N . ARG A 1 96 ? 8.672 -16.961 -6.886 1.00 95.94 96 ARG A N 1
ATOM 762 C CA . ARG A 1 96 ? 8.217 -18.153 -7.616 1.00 95.94 96 ARG A CA 1
ATOM 763 C C . ARG A 1 96 ? 8.829 -18.294 -9.013 1.00 95.94 96 ARG A C 1
ATOM 765 O O . ARG A 1 96 ? 9.009 -19.419 -9.475 1.00 95.94 96 ARG A O 1
ATOM 772 N N . THR A 1 97 ? 9.090 -17.188 -9.708 1.00 95.69 97 THR A N 1
ATOM 773 C CA . THR A 1 97 ? 9.514 -17.185 -11.121 1.00 95.69 97 THR A CA 1
ATOM 774 C C . THR A 1 97 ? 10.992 -16.867 -11.332 1.00 95.69 97 THR A C 1
ATOM 776 O O . THR A 1 97 ? 11.451 -16.836 -12.474 1.00 95.69 97 THR A O 1
ATOM 779 N N . ASN A 1 98 ? 11.772 -16.648 -10.269 1.00 94.88 98 ASN A N 1
ATOM 780 C CA . ASN A 1 98 ? 13.184 -16.302 -10.403 1.00 94.88 98 ASN A CA 1
ATOM 781 C C . ASN A 1 98 ? 13.963 -17.386 -11.168 1.00 94.88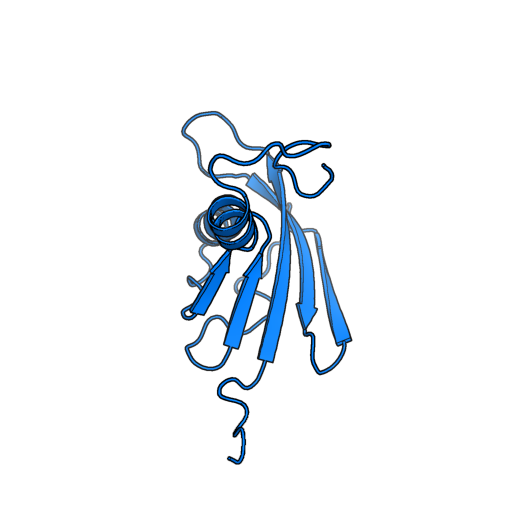 98 ASN A C 1
ATOM 783 O O . ASN A 1 98 ? 13.917 -18.564 -10.821 1.00 94.88 98 ASN A O 1
ATOM 787 N N . GLY A 1 99 ? 14.689 -16.981 -12.213 1.00 95.19 99 GLY A N 1
ATOM 788 C CA . GLY A 1 99 ? 15.434 -17.893 -13.088 1.00 95.19 99 GLY A CA 1
ATOM 789 C C . GLY A 1 99 ? 14.580 -18.701 -14.075 1.00 95.19 99 GLY A C 1
ATOM 790 O O . GLY A 1 99 ? 15.139 -19.483 -14.842 1.00 95.19 99 GLY A O 1
ATOM 791 N N . LEU A 1 100 ? 13.257 -18.512 -14.096 1.00 95.88 100 LEU A N 1
ATOM 792 C CA . LEU A 1 100 ? 12.348 -19.157 -15.044 1.00 95.88 100 LEU A CA 1
ATOM 793 C C . LEU A 1 100 ? 11.918 -18.180 -16.153 1.00 95.88 100 LEU A C 1
ATOM 795 O O . LEU A 1 100 ? 11.812 -16.975 -15.910 1.00 95.88 100 LEU A O 1
ATOM 799 N N . PRO A 1 101 ? 11.631 -18.673 -17.373 1.00 93.75 101 PRO A N 1
ATOM 800 C CA . PRO A 1 101 ? 11.018 -17.853 -18.409 1.00 93.75 101 PRO A CA 1
ATOM 801 C C . PRO A 1 101 ? 9.588 -17.468 -18.008 1.00 93.75 101 PRO A C 1
ATOM 803 O O . PRO A 1 101 ? 8.767 -18.325 -17.679 1.00 93.75 101 PRO A O 1
ATOM 806 N N . VAL A 1 102 ? 9.284 -16.173 -18.080 1.00 94.12 102 VAL A N 1
ATOM 807 C CA . VAL A 1 102 ? 7.943 -15.612 -17.877 1.00 94.12 102 VAL A CA 1
ATOM 808 C C . VAL A 1 102 ? 7.394 -15.143 -19.229 1.00 94.12 102 VAL A C 1
ATOM 810 O O . VAL A 1 102 ? 7.922 -14.179 -19.777 1.00 94.12 102 VAL A O 1
ATOM 81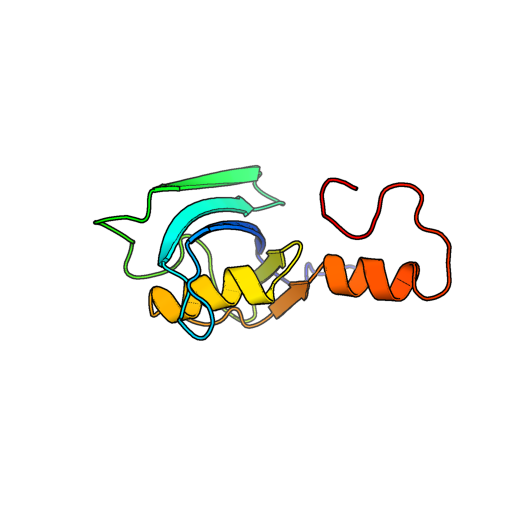3 N N . PRO A 1 103 ? 6.373 -15.813 -19.805 1.00 90.44 103 PRO A N 1
ATOM 814 C CA . PRO A 1 103 ? 5.963 -15.579 -21.195 1.00 90.44 103 PRO A CA 1
ATOM 815 C C . PRO A 1 103 ? 5.491 -14.157 -21.495 1.00 90.44 103 PRO A C 1
ATOM 817 O O . PRO A 1 103 ? 5.637 -13.701 -22.624 1.00 90.44 103 PRO A O 1
ATOM 820 N N . TYR A 1 104 ? 4.924 -13.481 -20.495 1.00 91.81 104 TYR A N 1
ATOM 821 C CA . TYR A 1 104 ? 4.299 -12.174 -20.679 1.00 91.81 104 TYR A CA 1
ATOM 822 C C . TYR A 1 104 ? 5.060 -11.037 -19.997 1.00 91.81 104 TYR A C 1
ATOM 824 O O . TYR A 1 104 ? 4.869 -9.902 -20.381 1.00 91.81 104 TYR A O 1
ATOM 832 N N . GLY A 1 105 ? 5.998 -11.322 -19.091 1.00 91.75 105 GLY A N 1
ATOM 833 C CA . GLY A 1 105 ? 6.733 -10.297 -18.350 1.00 91.75 105 GLY A CA 1
ATOM 834 C C . GLY A 1 105 ? 6.583 -10.460 -16.842 1.00 91.75 105 GLY A C 1
ATOM 835 O O . GLY A 1 105 ? 6.245 -11.537 -16.349 1.00 91.75 105 GLY A O 1
ATOM 836 N N . ASN A 1 106 ? 6.912 -9.400 -16.102 1.00 91.06 106 ASN A N 1
ATOM 837 C CA . ASN A 1 106 ? 6.855 -9.380 -14.636 1.00 91.06 106 ASN A CA 1
ATOM 838 C C . ASN A 1 106 ? 5.837 -8.364 -14.099 1.00 91.06 106 ASN A C 1
ATOM 840 O O . ASN A 1 106 ? 5.855 -8.073 -12.906 1.00 91.06 106 ASN A O 1
ATOM 844 N N . SER A 1 107 ? 5.004 -7.778 -14.960 1.00 89.56 107 SER A N 1
ATOM 845 C CA . SER A 1 107 ? 4.012 -6.794 -14.533 1.00 89.56 107 SER A CA 1
ATOM 846 C C . SER A 1 107 ? 2.699 -7.469 -14.133 1.00 89.56 107 SER A C 1
ATOM 848 O O . SER A 1 107 ? 2.492 -8.656 -14.391 1.00 89.56 107 SER A O 1
ATOM 850 N N . LEU A 1 108 ? 1.788 -6.704 -13.527 1.00 85.00 108 LEU A N 1
ATOM 851 C CA . LEU A 1 108 ? 0.445 -7.186 -13.191 1.00 85.00 108 LEU A CA 1
ATOM 852 C C . LEU A 1 108 ? -0.333 -7.648 -14.435 1.00 85.00 108 LEU A C 1
ATOM 854 O O . LEU A 1 108 ? -1.157 -8.554 -14.344 1.00 85.00 108 LEU A O 1
ATOM 858 N N . LEU A 1 109 ? -0.066 -7.035 -15.593 1.00 85.69 109 LEU A N 1
ATOM 859 C CA . LEU A 1 109 ? -0.768 -7.305 -16.850 1.00 85.69 109 LEU A CA 1
ATOM 860 C C . LEU A 1 109 ? -0.075 -8.367 -17.719 1.00 85.69 109 LEU A C 1
ATOM 862 O O . LEU A 1 109 ? -0.609 -8.723 -18.771 1.00 85.69 109 LEU A O 1
ATOM 866 N N . GLY A 1 110 ? 1.070 -8.892 -17.267 1.00 75.38 110 GLY A N 1
ATOM 867 C CA . GLY A 1 110 ? 2.035 -9.584 -18.120 1.00 75.38 110 GLY A CA 1
ATOM 868 C C . GLY A 1 110 ? 3.023 -8.574 -18.656 1.00 75.38 110 GLY A C 1
ATOM 869 O O . GLY A 1 110 ? 2.719 -7.979 -19.708 1.00 75.38 110 GLY A O 1
#

pLDDT: mean 92.45, std 11.52, range [34.78, 98.62]

Radius of gyration: 15.3 Å; chains: 1; bounding box: 32×46×35 Å

Sequence (110 aa):
MKFTPAFDEVWLVDFEFHSTPGERPAPLCLVAVELKSERLVRHWLGDSAPAAPPYPAGPKSWFVAFYAPAELGCHLALGWPFPTNILDLFTEFRNRTNGLPVPYGNSLLG

Secondary structure (DSSP, 8-state):
-----S-SEEEEEEEEEE--TTSPPEEEEEEEEETTT--EEEEE-SS---SS-SS--STTEEEEESSHHHHHHHHHHHTPPPPSEEEEHHHHHHHHHTTS--SS-SSTT-

Foldseek 3Di:
DDDPPQADWEKEKDWDFDDDPPDQTHTQKMWMATVPVRDIDIDGDHPNHDLEDPDDLDPRYEYEYQAVVNVVSVCVVSVYDHRPHYHHNLVVVCVVQPPHDDPPDSDPVD